Protein AF-A0A9X8YMI9-F1 (afdb_monomer_lite)

Secondary structure (DSSP, 8-state):
--TT-HHHHHHHHHHTTSTT-----STTTTTT----TT--HHHHHTTSSS--HHHHHHHHHHHHHHHHHHHHTTSEEEEESS--SSHHHHHHHHTTSSGGG--EEEEE-----

Sequence (113 aa):
LNAKFHAMEADIVAQAGQSGAVTIATNMAGRGTDIVLGGSWQAEVALLEEPTEEQIEAIKAAWKERHDAVLAAGGLHIIGTERHESRRIDNQLRGRSGRQGDAGSSRFYLSME

InterPro domains:
  IPR000185 Protein translocase subunit SecA [PTHR30612] (1-113)
  IPR014018 SecA motor DEAD [PS51196] (1-113)
  IPR020937 SecA conserved site [PS01312] (22-37)
  IPR027417 P-loop containing nucleoside triphosphate hydrolase [G3DSA:3.40.50.300] (1-113)
  IPR027417 P-loop containing nucleoside triphosphate hydrolase [SSF52540] (1-113)
  IPR044722 SecA, C-terminal helicase domain [PF21090] (1-113)

Radius of gyration: 15.75 Å; chains: 1; bounding box: 39×32×48 Å

Foldseek 3Di:
DDQPDQVVQLVLQQACQFPPHDDDDDQCGSPPHARQHLGDLVVVVVVDDPDDPVRSVVSVVNSVVRRVVCQVVQTEEQEAADDDPDVVSVVSSQVNACPPNGGYYYDYDDDPD

Organism: Serratia marcescens (NCBI:txid615)

Structure (mmCIF, N/CA/C/O backbone):
data_AF-A0A9X8YMI9-F1
#
_entry.id   AF-A0A9X8YMI9-F1
#
loop_
_atom_site.group_PDB
_atom_site.id
_atom_site.type_symbol
_atom_site.label_atom_id
_atom_site.label_alt_id
_atom_site.label_comp_id
_atom_site.label_asym_id
_atom_site.label_entity_id
_atom_site.label_seq_id
_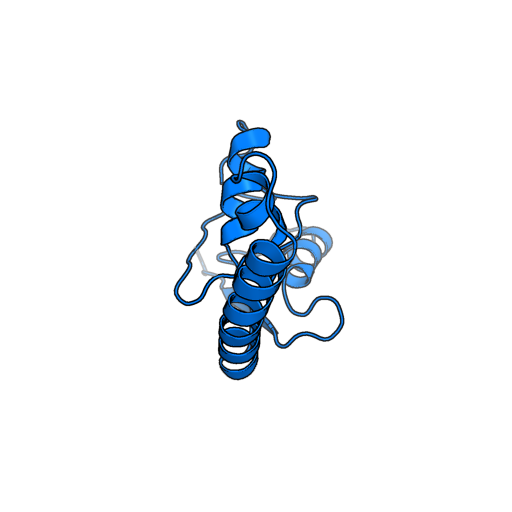atom_site.pdbx_PDB_ins_code
_atom_site.Cartn_x
_atom_site.Cartn_y
_atom_site.Cartn_z
_atom_site.occupancy
_atom_site.B_iso_or_equiv
_atom_site.auth_seq_id
_atom_site.auth_comp_id
_atom_site.auth_asym_id
_atom_site.auth_atom_id
_atom_site.pdbx_PDB_model_num
ATOM 1 N N . LEU A 1 1 ? -1.038 9.984 -8.240 1.00 74.31 1 LEU A N 1
ATOM 2 C CA . LEU A 1 1 ? -0.377 10.971 -7.358 1.00 74.31 1 LEU A CA 1
ATOM 3 C C . LEU A 1 1 ? 0.544 11.840 -8.198 1.00 74.31 1 LEU A C 1
ATOM 5 O O . LEU A 1 1 ? 1.327 11.287 -8.964 1.00 74.31 1 LEU A O 1
ATOM 9 N N . ASN A 1 2 ? 0.395 13.160 -8.096 1.00 70.62 2 ASN A N 1
ATOM 10 C CA . ASN A 1 2 ? 1.173 14.163 -8.818 1.00 70.62 2 ASN A CA 1
ATOM 11 C C . ASN A 1 2 ? 1.704 15.164 -7.788 1.00 70.62 2 ASN A C 1
ATOM 13 O O . ASN A 1 2 ? 0.902 15.838 -7.137 1.00 70.62 2 ASN A O 1
ATOM 17 N N . ALA A 1 3 ? 3.034 15.283 -7.699 1.00 65.38 3 ALA A N 1
ATOM 18 C CA . ALA A 1 3 ? 3.777 15.941 -6.618 1.00 65.38 3 ALA A CA 1
ATOM 19 C C . ALA A 1 3 ? 3.471 17.440 -6.396 1.00 65.38 3 ALA A C 1
ATOM 21 O O . ALA A 1 3 ? 4.125 18.085 -5.584 1.00 65.38 3 ALA A O 1
ATOM 22 N N . LYS A 1 4 ? 2.504 18.013 -7.118 1.00 73.00 4 LYS A N 1
ATOM 23 C CA . LYS A 1 4 ? 2.014 19.385 -6.956 1.00 73.00 4 LYS A CA 1
ATOM 24 C C . LYS A 1 4 ? 0.974 19.547 -5.838 1.00 73.00 4 LYS A C 1
ATOM 26 O O . LYS A 1 4 ? 0.755 20.672 -5.406 1.00 73.00 4 LYS A O 1
ATOM 31 N N . PHE A 1 5 ? 0.331 18.470 -5.373 1.00 77.25 5 PHE A N 1
ATOM 32 C CA . PHE A 1 5 ? -0.828 18.555 -4.469 1.00 77.25 5 PHE A CA 1
ATOM 33 C C . PHE A 1 5 ? -0.675 17.730 -3.183 1.00 77.25 5 PHE A C 1
ATOM 35 O O . PHE A 1 5 ? -1.398 16.763 -2.965 1.00 77.25 5 PHE A O 1
ATOM 42 N N . HIS A 1 6 ? 0.239 18.128 -2.299 1.00 71.81 6 HIS A N 1
ATOM 43 C CA . HIS A 1 6 ? 0.623 17.330 -1.126 1.00 71.81 6 HIS A CA 1
ATOM 44 C C . HIS A 1 6 ? -0.523 16.924 -0.182 1.00 71.81 6 HIS A C 1
ATOM 46 O O . HIS A 1 6 ? -0.518 15.795 0.300 1.00 71.81 6 HIS A O 1
ATOM 52 N N . ALA A 1 7 ? -1.508 17.796 0.066 1.00 74.00 7 ALA A N 1
ATOM 53 C CA . ALA A 1 7 ? -2.637 17.468 0.944 1.00 74.00 7 ALA A CA 1
ATOM 54 C C . ALA A 1 7 ? -3.529 16.366 0.341 1.00 74.00 7 ALA A C 1
ATOM 56 O O . ALA A 1 7 ? -3.730 15.330 0.961 1.00 74.00 7 ALA A O 1
ATOM 57 N N . MET A 1 8 ? -3.953 16.535 -0.917 1.00 78.75 8 MET A N 1
ATOM 58 C CA . MET A 1 8 ? -4.766 15.534 -1.622 1.00 78.75 8 MET A CA 1
ATOM 59 C C . MET A 1 8 ? -4.007 14.219 -1.848 1.00 78.75 8 MET A C 1
ATOM 61 O O . MET A 1 8 ? -4.609 13.151 -1.922 1.00 78.75 8 MET A O 1
ATOM 65 N N . GLU A 1 9 ? -2.677 14.267 -1.967 1.00 81.94 9 GLU A N 1
ATOM 66 C CA . GLU A 1 9 ? -1.866 13.054 -2.065 1.00 81.94 9 GLU A CA 1
ATOM 67 C C . GLU A 1 9 ? -1.906 12.215 -0.790 1.00 81.94 9 GLU A C 1
ATOM 69 O O . GLU A 1 9 ? -1.926 10.989 -0.889 1.00 81.94 9 GLU A O 1
ATOM 74 N N . ALA A 1 10 ? -1.916 12.848 0.385 1.00 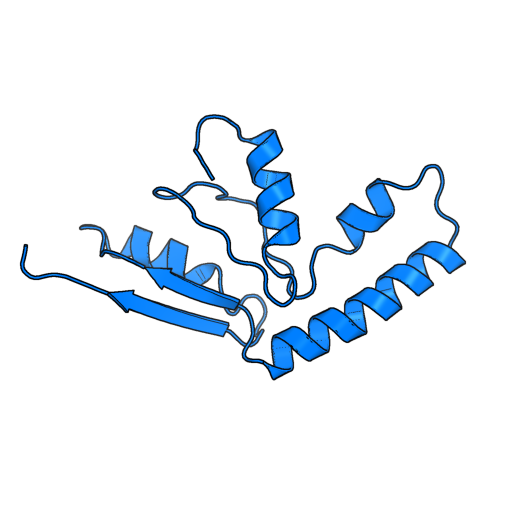80.94 10 ALA A N 1
ATOM 75 C CA . ALA A 1 10 ? -1.968 12.130 1.651 1.00 80.94 10 ALA A CA 1
ATOM 76 C C . ALA A 1 10 ? -3.267 11.323 1.777 1.00 80.94 10 ALA A C 1
ATOM 78 O O . ALA A 1 10 ? -3.203 10.143 2.121 1.00 80.94 10 ALA A O 1
ATOM 79 N N . ASP A 1 11 ? -4.401 11.914 1.397 1.00 83.50 11 ASP A N 1
ATOM 80 C CA . ASP A 1 11 ? -5.711 11.257 1.441 1.00 83.50 11 ASP A CA 1
ATOM 81 C C . ASP A 1 11 ? -5.774 10.045 0.504 1.00 83.50 11 ASP A C 1
ATOM 83 O O . ASP A 1 11 ? -6.219 8.964 0.892 1.00 83.50 11 ASP A O 1
ATOM 87 N N . ILE A 1 12 ? -5.249 10.185 -0.718 1.00 88.12 12 ILE A N 1
ATOM 88 C CA . ILE A 1 12 ? -5.187 9.074 -1.679 1.00 88.12 12 ILE A CA 1
ATOM 89 C C . ILE A 1 12 ? -4.283 7.951 -1.147 1.00 88.12 12 ILE A C 1
ATOM 91 O O . ILE A 1 12 ? -4.626 6.775 -1.262 1.00 88.12 12 ILE A O 1
ATOM 95 N N . VAL A 1 13 ? -3.129 8.284 -0.557 1.00 88.25 13 VAL A N 1
ATOM 96 C CA . VAL A 1 13 ? -2.205 7.280 -0.001 1.00 88.25 13 VAL A CA 1
ATOM 97 C C . VAL A 1 13 ? -2.811 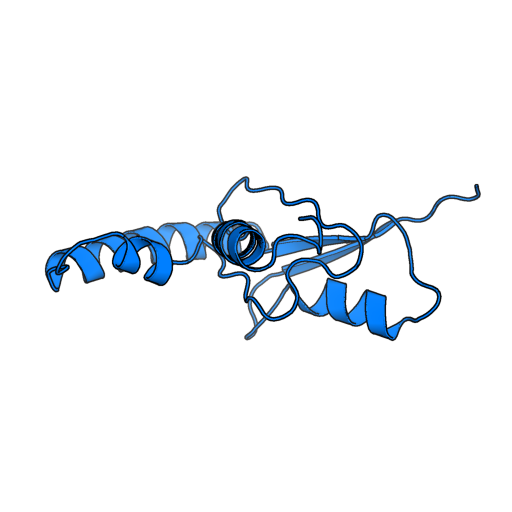6.572 1.214 1.00 88.25 13 VAL A C 1
ATOM 99 O O . VAL A 1 13 ? -2.635 5.362 1.347 1.00 88.25 13 VAL A O 1
ATOM 102 N N . ALA A 1 14 ? -3.570 7.276 2.056 1.00 85.62 14 ALA A N 1
ATOM 103 C CA . ALA A 1 14 ? -4.236 6.692 3.222 1.00 85.62 14 ALA A CA 1
ATOM 104 C C . ALA A 1 14 ? -5.248 5.591 2.849 1.00 85.62 14 ALA A C 1
ATOM 106 O O . ALA A 1 14 ? -5.478 4.662 3.627 1.00 85.62 14 ALA A O 1
ATOM 107 N N . GLN A 1 15 ? -5.824 5.667 1.646 1.00 87.56 15 GLN A N 1
ATOM 108 C CA . GLN A 1 15 ? -6.767 4.679 1.114 1.00 87.56 15 GLN A CA 1
ATOM 109 C C . GLN A 1 15 ? -6.096 3.605 0.240 1.00 87.56 15 GLN A C 1
ATOM 111 O O . GLN A 1 15 ? -6.716 2.592 -0.079 1.00 87.56 15 GLN A O 1
ATOM 116 N N . ALA A 1 16 ? -4.817 3.767 -0.113 1.00 92.81 16 ALA A N 1
ATOM 117 C CA . ALA A 1 16 ? -4.118 2.893 -1.059 1.00 92.81 16 ALA A CA 1
ATOM 118 C C . ALA A 1 16 ? -3.942 1.440 -0.578 1.00 92.81 16 ALA A C 1
ATOM 120 O O . ALA A 1 16 ? -3.654 0.561 -1.386 1.00 92.81 16 ALA A O 1
ATOM 121 N N . GLY A 1 17 ? -4.091 1.178 0.724 1.00 93.44 17 GLY A N 1
ATOM 122 C CA . GLY A 1 17 ? -3.984 -0.165 1.300 1.00 93.44 17 GLY A CA 1
ATOM 123 C C . GLY A 1 17 ? -5.296 -0.953 1.333 1.00 93.44 17 GLY A C 1
ATOM 124 O O . GLY A 1 17 ? -5.308 -2.067 1.856 1.00 93.44 17 GLY A O 1
ATOM 125 N N . GLN A 1 18 ? -6.404 -0.398 0.834 1.00 93.94 18 GLN A N 1
ATOM 126 C CA . GLN A 1 18 ? -7.688 -1.099 0.782 1.00 93.94 18 GLN A CA 1
ATOM 127 C C . GLN A 1 18 ? -7.681 -2.245 -0.242 1.00 93.94 18 GLN A C 1
ATOM 129 O O . GLN A 1 18 ? -6.944 -2.232 -1.229 1.00 93.94 18 GLN A O 1
ATOM 134 N N . SER A 1 19 ? -8.538 -3.243 -0.020 1.00 93.38 19 SER A N 1
ATOM 135 C CA . SER A 1 19 ? -8.696 -4.358 -0.958 1.00 93.38 19 SER A CA 1
ATOM 136 C C . SER A 1 19 ? -9.161 -3.859 -2.331 1.00 93.38 19 SER A C 1
ATOM 138 O O . SER A 1 19 ? -10.088 -3.056 -2.426 1.00 93.38 19 SER A O 1
ATOM 140 N N . GLY A 1 20 ? -8.501 -4.322 -3.395 1.00 92.75 20 GLY A N 1
ATOM 141 C CA . GLY A 1 20 ? -8.790 -3.920 -4.776 1.00 92.75 20 GLY A CA 1
ATOM 142 C C . GLY A 1 20 ? -8.313 -2.514 -5.161 1.00 92.75 20 GLY A C 1
ATOM 143 O O . GLY A 1 20 ? -8.489 -2.119 -6.314 1.00 92.75 20 GLY A O 1
ATOM 144 N N . ALA A 1 21 ? -7.694 -1.762 -4.246 1.00 94.94 21 ALA A N 1
ATOM 145 C CA . ALA A 1 21 ? -7.176 -0.435 -4.548 1.00 94.94 21 ALA A CA 1
ATOM 146 C C . ALA A 1 21 ? -5.954 -0.506 -5.478 1.00 94.94 21 ALA A C 1
ATOM 148 O O . ALA A 1 21 ? -5.046 -1.318 -5.296 1.00 94.94 21 ALA A O 1
ATOM 149 N N . VAL A 1 22 ? -5.911 0.393 -6.465 1.00 95.38 22 VAL A N 1
ATOM 150 C CA . VAL A 1 22 ? -4.758 0.580 -7.354 1.00 95.38 22 VAL A CA 1
ATOM 151 C C . VAL A 1 22 ? -4.399 2.058 -7.381 1.00 95.38 22 VAL A C 1
ATOM 153 O O . VAL A 1 22 ? -5.197 2.902 -7.786 1.00 95.38 22 VAL A O 1
ATOM 156 N N . THR A 1 23 ? -3.177 2.385 -6.963 1.00 93.44 23 THR A N 1
ATOM 157 C CA . THR A 1 23 ? -2.680 3.764 -6.934 1.00 93.44 23 THR A CA 1
ATOM 158 C C . THR A 1 23 ? -1.472 3.916 -7.847 1.00 93.44 23 THR A C 1
ATOM 160 O O . THR A 1 23 ? -0.451 3.260 -7.661 1.00 93.44 23 THR A O 1
ATOM 163 N N . ILE A 1 24 ? -1.566 4.834 -8.811 1.00 92.19 24 ILE A N 1
ATOM 164 C CA . ILE A 1 24 ? -0.454 5.189 -9.700 1.00 92.19 24 ILE A CA 1
ATOM 165 C C . ILE A 1 24 ? 0.250 6.425 -9.140 1.00 92.19 24 ILE A C 1
ATOM 167 O O . ILE A 1 24 ? -0.379 7.466 -8.916 1.00 92.19 24 ILE A O 1
ATOM 171 N N . ALA A 1 25 ? 1.559 6.332 -8.927 1.00 90.06 25 ALA A N 1
ATOM 172 C CA . ALA A 1 25 ? 2.392 7.428 -8.445 1.00 90.06 25 ALA A CA 1
ATOM 173 C C . ALA A 1 25 ? 3.456 7.786 -9.485 1.00 90.06 25 ALA A C 1
ATOM 175 O O . ALA A 1 25 ? 4.144 6.907 -9.994 1.00 90.06 25 ALA A O 1
ATOM 176 N N . THR A 1 26 ? 3.616 9.076 -9.784 1.00 87.56 26 THR A N 1
ATOM 177 C CA . THR A 1 26 ? 4.744 9.553 -10.594 1.00 87.56 26 THR A CA 1
ATOM 178 C C . THR A 1 26 ? 5.948 9.822 -9.691 1.00 87.56 26 THR A C 1
ATOM 180 O O . THR A 1 26 ? 5.819 10.554 -8.703 1.00 87.56 26 THR A O 1
ATOM 183 N N . ASN A 1 27 ? 7.121 9.288 -10.039 1.00 78.38 27 ASN A N 1
ATOM 184 C CA . ASN A 1 27 ? 8.363 9.430 -9.270 1.00 78.38 27 ASN A CA 1
ATOM 185 C C . ASN A 1 27 ? 8.194 9.028 -7.788 1.00 78.38 27 ASN A C 1
ATOM 187 O O . ASN A 1 27 ? 7.898 7.879 -7.480 1.00 78.38 27 ASN A O 1
ATOM 191 N N . MET A 1 28 ? 8.387 9.968 -6.856 1.00 64.75 28 MET A N 1
ATOM 192 C CA . MET A 1 28 ? 8.243 9.750 -5.409 1.00 64.75 28 MET A CA 1
ATOM 193 C C . MET A 1 28 ? 7.079 10.542 -4.801 1.00 64.75 28 MET A C 1
ATOM 195 O O . MET A 1 28 ? 7.167 11.011 -3.665 1.00 64.75 28 MET A O 1
ATOM 199 N N . ALA A 1 29 ? 5.990 10.708 -5.547 1.00 69.88 29 ALA A N 1
ATOM 200 C CA . ALA A 1 29 ? 4.749 11.257 -5.012 1.00 69.88 29 ALA A CA 1
ATOM 201 C C . ALA A 1 29 ? 4.219 10.411 -3.829 1.00 69.88 29 ALA A C 1
ATOM 203 O O . ALA A 1 29 ? 4.401 9.190 -3.794 1.00 69.88 29 ALA A O 1
ATOM 204 N N . GLY A 1 30 ? 3.620 11.058 -2.822 1.00 68.62 30 GLY A N 1
ATOM 205 C CA . GLY A 1 30 ? 3.137 10.381 -1.608 1.00 68.62 30 GLY A CA 1
ATOM 206 C C . GLY A 1 30 ? 4.232 9.917 -0.634 1.00 68.62 30 GLY A C 1
ATOM 207 O O . GLY A 1 30 ? 4.049 8.958 0.117 1.00 68.62 30 GLY A O 1
ATOM 208 N N . ARG A 1 31 ? 5.448 10.482 -0.680 1.00 75.38 31 ARG A N 1
ATOM 209 C CA . ARG A 1 31 ? 6.528 10.190 0.291 1.00 75.38 31 ARG A CA 1
ATOM 210 C C . ARG A 1 31 ? 6.200 10.784 1.661 1.00 75.38 31 ARG A C 1
ATOM 212 O O . ARG A 1 31 ? 5.826 11.941 1.746 1.00 75.38 31 ARG A O 1
ATOM 219 N N . GLY A 1 32 ? 6.407 9.998 2.718 1.00 76.25 32 GLY A N 1
ATOM 220 C CA . GLY A 1 32 ? 6.167 10.422 4.103 1.00 76.25 32 GLY A CA 1
ATOM 221 C C . GLY A 1 32 ? 4.831 9.953 4.682 1.00 76.25 32 GLY A C 1
ATOM 222 O O . GLY A 1 32 ? 4.731 9.844 5.896 1.00 76.25 32 GLY A O 1
ATOM 223 N N . THR A 1 33 ? 3.865 9.581 3.840 1.00 83.31 33 THR A N 1
ATOM 224 C CA . THR A 1 33 ? 2.597 8.979 4.279 1.00 83.31 33 THR A CA 1
ATOM 225 C C . THR A 1 33 ? 2.708 7.456 4.281 1.00 83.31 33 THR A C 1
ATOM 227 O O . THR A 1 33 ? 3.263 6.868 3.344 1.00 83.31 33 THR A O 1
ATOM 230 N N . ASP A 1 34 ? 2.232 6.826 5.354 1.00 86.88 34 ASP A N 1
ATOM 231 C CA . ASP A 1 34 ? 2.202 5.370 5.477 1.00 86.88 34 ASP A CA 1
ATOM 232 C C . ASP A 1 34 ? 0.997 4.772 4.744 1.00 86.88 34 ASP A C 1
ATOM 234 O O . ASP A 1 34 ? -0.050 5.410 4.640 1.00 86.88 34 ASP A O 1
ATOM 238 N N . ILE A 1 35 ? 1.153 3.551 4.232 1.00 92.25 35 ILE A N 1
ATOM 239 C CA . ILE A 1 35 ? 0.067 2.808 3.586 1.00 92.25 35 ILE A CA 1
ATOM 240 C C . ILE A 1 35 ? -0.389 1.742 4.572 1.00 92.25 35 ILE A C 1
ATOM 242 O O . ILE A 1 35 ? 0.268 0.716 4.731 1.00 92.25 35 ILE A O 1
ATOM 246 N N . VAL A 1 36 ? -1.514 1.994 5.234 1.00 93.31 36 VAL A N 1
ATOM 247 C CA . VAL A 1 36 ? -2.108 1.042 6.176 1.00 93.31 36 VAL A CA 1
ATOM 248 C C . VAL A 1 36 ? -2.912 0.008 5.391 1.00 93.31 36 VAL A C 1
ATOM 250 O O . VAL A 1 36 ? -3.864 0.359 4.689 1.00 93.31 36 VAL A O 1
ATOM 253 N N . LEU A 1 37 ? -2.539 -1.269 5.500 1.00 94.88 37 LEU A N 1
ATOM 254 C CA . LEU A 1 37 ? -3.287 -2.364 4.875 1.00 94.88 37 LEU A CA 1
ATOM 255 C C . LEU A 1 37 ? -4.710 -2.423 5.450 1.00 94.88 37 LEU A C 1
ATOM 257 O O . LEU A 1 37 ? -4.899 -2.293 6.658 1.00 94.88 37 LEU A O 1
ATOM 261 N N . GLY A 1 38 ? -5.709 -2.586 4.585 1.00 92.88 38 GLY A N 1
ATOM 262 C CA . GLY A 1 38 ? -7.127 -2.466 4.937 1.00 92.88 38 GLY A CA 1
ATOM 263 C C . GLY A 1 38 ? -7.673 -1.029 4.908 1.00 92.88 38 GLY A C 1
ATOM 264 O O . GLY A 1 38 ? -8.885 -0.850 5.042 1.00 92.88 38 GLY A O 1
ATOM 265 N N . GLY A 1 39 ? -6.823 -0.021 4.670 1.00 91.69 39 GLY A N 1
ATOM 266 C CA . GLY A 1 39 ? -7.151 1.408 4.761 1.00 91.69 39 GLY A CA 1
ATOM 267 C C . GLY A 1 39 ? -6.881 1.987 6.154 1.00 91.69 39 GLY A C 1
ATOM 268 O O . GLY A 1 39 ? -6.691 1.244 7.114 1.00 91.69 39 GLY A O 1
ATOM 269 N N . SER A 1 40 ? -6.835 3.316 6.287 1.00 90.56 40 SER A N 1
ATOM 270 C CA . SER A 1 40 ? -6.659 3.963 7.596 1.00 90.56 40 SER A CA 1
ATOM 271 C C . SER A 1 40 ? -7.988 4.104 8.338 1.00 90.56 40 SER A C 1
ATOM 273 O O . SER A 1 40 ? -8.797 4.976 8.027 1.00 90.56 40 SER A O 1
ATOM 275 N N . TRP A 1 41 ? -8.177 3.299 9.384 1.00 91.50 41 TRP A N 1
ATOM 276 C CA . TRP A 1 41 ? -9.317 3.446 10.292 1.00 91.50 41 TRP A CA 1
ATOM 277 C C . TRP A 1 41 ? -9.289 4.783 11.046 1.00 91.50 41 TRP A C 1
ATOM 279 O O . TRP A 1 41 ? -10.339 5.337 11.349 1.00 91.50 41 TRP A O 1
ATOM 289 N N . GLN A 1 42 ? -8.102 5.343 11.308 1.00 90.19 42 GLN A N 1
ATOM 290 C CA . GLN A 1 42 ? -7.974 6.666 11.923 1.00 90.19 42 GLN A CA 1
ATOM 291 C C . GLN A 1 42 ? -8.531 7.763 11.013 1.00 90.19 42 GLN A C 1
ATOM 293 O O . GLN A 1 42 ? -9.180 8.681 11.504 1.00 90.19 42 GLN A O 1
ATOM 298 N N . ALA A 1 43 ? -8.305 7.659 9.698 1.00 88.06 43 ALA A N 1
ATOM 299 C CA . ALA A 1 43 ? -8.888 8.583 8.732 1.00 88.06 43 ALA A CA 1
ATOM 300 C C . ALA A 1 43 ? -10.420 8.457 8.683 1.00 88.06 43 ALA A C 1
ATOM 302 O O . ALA A 1 43 ? -11.101 9.469 8.579 1.00 88.06 43 ALA A O 1
ATOM 303 N N . GLU A 1 44 ? -10.966 7.243 8.820 1.00 88.56 44 GLU A N 1
ATOM 304 C CA . GLU A 1 44 ? -12.418 7.021 8.903 1.00 88.56 44 GLU A CA 1
ATOM 305 C C . GLU A 1 44 ? -13.020 7.649 10.173 1.00 88.56 44 GLU A C 1
ATOM 307 O O . GLU A 1 44 ? -14.038 8.331 10.099 1.00 88.56 44 GLU A O 1
ATOM 312 N N . VAL A 1 45 ? -12.363 7.488 11.327 1.00 90.56 45 VAL A N 1
ATOM 313 C CA . VAL A 1 45 ? -12.792 8.103 12.596 1.00 90.56 45 VAL A CA 1
ATOM 314 C C . VAL A 1 45 ? -12.698 9.630 12.546 1.00 90.56 45 VAL A C 1
ATOM 316 O O . VAL A 1 45 ? -13.578 10.308 13.067 1.00 90.56 45 VAL A O 1
ATOM 319 N N . ALA A 1 46 ? -11.675 10.187 11.892 1.00 89.06 46 ALA A N 1
ATOM 320 C CA . ALA A 1 46 ? -11.480 11.634 11.774 1.00 89.06 46 ALA A CA 1
ATOM 321 C C . ALA A 1 46 ? -12.570 12.351 10.952 1.00 89.06 46 ALA A C 1
ATOM 323 O O . ALA A 1 46 ? -12.657 13.576 11.009 1.00 89.06 46 ALA A O 1
ATOM 324 N N . LEU A 1 47 ? -13.389 11.612 10.194 1.00 87.62 47 LEU A N 1
ATOM 325 C CA . LEU A 1 47 ? -14.538 12.153 9.460 1.00 87.62 47 LEU A CA 1
ATOM 326 C C . LEU A 1 47 ? -15.800 12.289 10.328 1.00 87.62 47 LEU A C 1
ATOM 328 O O . LEU A 1 47 ? -16.757 12.928 9.896 1.00 87.62 47 LEU A O 1
ATOM 332 N N . LEU A 1 48 ? -15.828 11.677 11.516 1.00 89.69 48 LEU A N 1
ATOM 333 C CA . LEU A 1 48 ? -16.957 11.756 12.440 1.00 89.69 48 LEU A CA 1
ATOM 334 C C . LEU A 1 48 ? -16.808 12.967 13.368 1.00 89.69 48 LEU A C 1
ATOM 336 O O . LEU A 1 48 ? -15.746 13.197 13.946 1.00 89.69 48 LEU A O 1
ATOM 340 N N . GLU A 1 49 ? -17.894 13.715 13.555 1.00 87.50 49 GLU A N 1
ATOM 341 C CA . GLU A 1 49 ? -17.982 14.746 14.591 1.00 87.50 49 GLU A CA 1
ATOM 342 C C . GLU A 1 49 ? -18.281 14.065 15.937 1.00 87.50 49 GLU A C 1
ATOM 344 O O . GLU A 1 49 ? -19.305 13.401 16.073 1.00 87.50 49 GLU A O 1
ATOM 349 N N . GLU A 1 50 ? -17.362 14.187 16.904 1.00 89.75 50 GLU A N 1
ATOM 350 C CA . GLU A 1 50 ? -17.456 13.597 18.257 1.00 89.75 50 GLU A CA 1
ATOM 351 C C . GLU A 1 50 ? -17.798 12.087 18.277 1.00 89.75 50 GLU A C 1
ATOM 353 O O . GLU A 1 50 ? -18.852 11.681 18.771 1.00 89.75 50 GLU A O 1
ATOM 358 N N . PRO A 1 51 ? -16.909 11.219 17.753 1.00 89.69 51 PRO A N 1
ATOM 359 C CA . PRO A 1 51 ? -17.162 9.784 17.704 1.00 89.69 51 PRO A CA 1
ATOM 360 C C . PRO A 1 51 ? -17.270 9.178 19.110 1.00 89.69 51 PRO A C 1
ATOM 362 O O . PRO A 1 51 ? -16.400 9.372 19.961 1.00 89.69 51 PRO A O 1
ATOM 365 N N . THR A 1 52 ? -18.325 8.394 19.327 1.00 94.38 52 THR A N 1
ATOM 366 C CA . THR A 1 52 ? -18.495 7.582 20.542 1.00 94.38 52 THR A CA 1
ATOM 367 C C . THR A 1 52 ? -17.502 6.419 20.572 1.00 94.38 52 THR A C 1
ATOM 369 O O . THR A 1 52 ? -17.015 5.966 19.531 1.00 94.38 52 THR A O 1
ATOM 372 N N . GLU A 1 53 ? -17.205 5.905 21.766 1.00 92.88 53 GLU A N 1
ATOM 373 C CA . GLU A 1 53 ? -16.269 4.789 21.940 1.00 92.88 53 GLU A CA 1
ATOM 374 C C . GLU A 1 53 ? -16.770 3.526 21.215 1.00 92.88 53 GLU A C 1
ATOM 376 O O . GLU A 1 53 ? -15.995 2.828 20.558 1.00 92.88 53 GLU A O 1
ATOM 381 N N . GLU A 1 54 ? -18.088 3.302 21.206 1.00 93.50 54 GLU A N 1
ATOM 382 C CA . GLU A 1 54 ? -18.726 2.208 20.476 1.00 93.50 54 GLU A CA 1
ATOM 383 C C . GLU A 1 54 ? -18.541 2.325 18.955 1.00 93.50 54 GLU A C 1
ATOM 385 O O . GLU A 1 54 ? -18.310 1.320 18.279 1.00 93.50 54 GLU A O 1
ATOM 390 N N . GLN A 1 55 ? -18.612 3.539 18.396 1.00 92.06 55 GLN A N 1
ATOM 391 C CA . GLN A 1 55 ? -18.388 3.763 16.963 1.00 92.06 55 GLN A CA 1
ATOM 392 C C . GLN A 1 55 ? -16.929 3.523 16.570 1.00 92.06 55 GLN A C 1
ATOM 394 O O . GLN A 1 55 ? -16.669 2.916 15.529 1.00 92.06 55 GLN A O 1
ATOM 399 N N . ILE A 1 56 ? -15.979 3.967 17.397 1.00 93.62 56 ILE A N 1
ATOM 400 C CA . ILE A 1 56 ? -14.546 3.760 17.147 1.00 93.62 56 ILE A CA 1
ATOM 401 C C . ILE A 1 56 ? -14.225 2.265 17.146 1.00 93.62 56 ILE A C 1
ATOM 403 O O . ILE A 1 56 ? -13.563 1.780 16.225 1.00 93.62 56 ILE A O 1
ATOM 407 N N . GLU A 1 57 ? -14.723 1.520 18.132 1.00 94.38 57 GLU A N 1
ATOM 408 C CA . GLU A 1 57 ? -14.494 0.077 18.212 1.00 94.38 57 GLU A CA 1
ATOM 409 C C . GLU A 1 57 ? -15.167 -0.677 17.056 1.00 94.38 57 GLU A C 1
ATOM 411 O O . GLU A 1 57 ? -14.554 -1.580 16.483 1.00 94.38 57 GLU A O 1
ATOM 416 N N . ALA A 1 58 ? -16.362 -0.261 16.620 1.00 94.50 58 ALA A N 1
ATOM 417 C CA . ALA A 1 58 ? -17.005 -0.827 15.434 1.00 94.50 58 ALA A CA 1
ATOM 418 C C . ALA A 1 58 ? -16.175 -0.608 14.153 1.00 94.50 58 ALA A C 1
ATOM 420 O O . ALA A 1 58 ? -15.956 -1.551 13.387 1.00 94.50 58 ALA A O 1
ATOM 421 N N . ILE A 1 59 ? -15.661 0.609 13.931 1.00 94.81 59 ILE A N 1
ATOM 422 C CA . ILE A 1 59 ? -14.801 0.929 12.777 1.00 94.81 59 ILE A CA 1
ATOM 423 C C . ILE A 1 59 ? -13.512 0.110 12.826 1.00 94.81 59 ILE A C 1
ATOM 425 O O . ILE A 1 59 ? -13.087 -0.459 11.820 1.00 94.81 59 ILE A O 1
ATOM 429 N N . LYS A 1 60 ? -12.893 0.014 14.002 1.00 94.81 60 LYS A N 1
ATOM 430 C CA . LYS A 1 60 ? -11.649 -0.726 14.203 1.00 94.81 60 LYS A CA 1
ATOM 431 C C . LYS A 1 60 ? -11.833 -2.231 14.001 1.00 94.81 60 LYS A C 1
ATOM 433 O O . LYS A 1 60 ? -10.961 -2.866 13.408 1.00 94.81 60 LYS A O 1
ATOM 438 N N . ALA A 1 61 ? -12.961 -2.796 14.428 1.00 95.38 61 ALA A N 1
ATOM 439 C CA . ALA A 1 61 ? -13.314 -4.188 14.164 1.00 95.38 61 ALA A CA 1
ATOM 440 C C . ALA A 1 61 ? -13.491 -4.443 12.657 1.00 95.38 61 ALA A C 1
ATOM 442 O O . ALA A 1 61 ? -12.856 -5.343 12.108 1.00 95.38 61 ALA A O 1
ATOM 443 N N . ALA A 1 62 ? -14.253 -3.591 11.964 1.00 94.81 62 ALA A N 1
ATOM 444 C CA . ALA A 1 62 ? -14.429 -3.681 10.513 1.00 94.81 62 ALA A CA 1
ATOM 445 C C . ALA A 1 62 ? -13.112 -3.473 9.741 1.00 94.81 62 ALA A C 1
ATOM 447 O O . ALA A 1 62 ? -12.880 -4.075 8.691 1.00 94.81 62 ALA A O 1
ATOM 448 N N . TRP A 1 63 ? -12.225 -2.610 10.242 1.00 95.50 63 TRP A N 1
ATOM 449 C CA . TRP A 1 63 ? -10.880 -2.443 9.701 1.00 95.50 63 TRP A CA 1
ATOM 450 C C . TRP A 1 63 ? -10.038 -3.702 9.879 1.00 95.50 63 TRP A C 1
ATOM 452 O O . TRP A 1 63 ? -9.366 -4.102 8.934 1.00 95.50 63 TRP A O 1
ATOM 462 N N . LYS A 1 64 ? -10.093 -4.347 11.049 1.00 95.75 64 LYS A N 1
ATOM 463 C CA . LYS A 1 64 ? -9.333 -5.569 11.329 1.00 95.75 64 LYS A CA 1
ATOM 464 C C . LYS A 1 64 ? -9.660 -6.670 10.320 1.00 95.75 64 LYS A C 1
ATOM 466 O O . LYS A 1 64 ? -8.746 -7.263 9.762 1.00 95.75 64 LYS A O 1
ATOM 471 N N . GLU A 1 65 ? -10.940 -6.880 10.020 1.00 95.81 65 GLU A N 1
ATOM 472 C CA . GLU A 1 65 ? -11.363 -7.856 9.006 1.00 95.81 65 GLU A CA 1
ATOM 473 C C . GLU A 1 65 ? -10.791 -7.534 7.617 1.00 95.81 65 GLU A C 1
ATOM 475 O O . GLU A 1 65 ? -10.251 -8.410 6.938 1.00 95.81 65 GLU A O 1
ATOM 480 N N . ARG A 1 66 ? -10.848 -6.260 7.202 1.00 95.25 66 ARG A N 1
ATOM 481 C CA . ARG A 1 66 ? -10.253 -5.804 5.935 1.00 95.25 66 ARG A CA 1
ATOM 482 C C . ARG A 1 66 ? -8.736 -5.978 5.920 1.00 95.25 66 ARG A C 1
ATOM 484 O O . ARG A 1 66 ? -8.184 -6.409 4.911 1.00 95.25 66 ARG A O 1
ATOM 491 N N . HIS A 1 67 ? -8.069 -5.628 7.013 1.00 95.62 67 HIS A N 1
ATOM 492 C CA . HIS A 1 67 ? -6.624 -5.726 7.172 1.00 95.62 67 HIS A CA 1
ATOM 493 C C . HIS A 1 67 ? -6.153 -7.180 7.068 1.00 95.62 67 HIS A C 1
ATOM 495 O O . HIS A 1 67 ? -5.279 -7.482 6.255 1.00 95.62 67 HIS A O 1
ATOM 501 N N . ASP A 1 68 ? -6.794 -8.084 7.811 1.00 95.62 68 ASP A N 1
ATOM 502 C CA . ASP A 1 68 ? -6.483 -9.513 7.810 1.00 95.62 68 ASP A CA 1
ATOM 503 C C . ASP A 1 68 ? -6.724 -10.127 6.419 1.00 95.62 68 ASP A C 1
ATOM 505 O O . ASP A 1 68 ? -5.908 -10.917 5.938 1.00 95.62 68 ASP A O 1
ATOM 509 N N . ALA A 1 69 ? -7.783 -9.709 5.714 1.00 95.69 69 ALA A N 1
ATOM 510 C CA . ALA A 1 69 ? -8.039 -10.134 4.337 1.00 95.69 69 ALA A CA 1
ATOM 511 C C . ALA A 1 69 ? -6.944 -9.666 3.358 1.00 95.69 69 ALA A C 1
ATOM 513 O O . ALA A 1 69 ? -6.499 -10.442 2.509 1.00 95.69 69 ALA A O 1
ATOM 514 N N . VAL A 1 70 ? -6.479 -8.417 3.478 1.00 96.31 70 VAL A N 1
ATOM 515 C CA . VAL A 1 70 ? -5.390 -7.880 2.642 1.00 96.31 70 VAL A CA 1
ATOM 516 C C . VAL A 1 70 ? -4.066 -8.586 2.945 1.00 96.31 70 VAL A C 1
ATOM 518 O O . VAL A 1 70 ? -3.344 -8.950 2.016 1.00 96.31 70 VAL A O 1
ATOM 521 N N . LEU A 1 71 ? -3.757 -8.841 4.219 1.00 95.38 71 LEU A N 1
ATOM 522 C CA . LEU A 1 71 ? -2.585 -9.623 4.618 1.00 95.38 71 LEU A CA 1
ATOM 523 C C . LEU A 1 71 ? -2.626 -11.043 4.043 1.00 95.38 71 LEU A C 1
ATOM 525 O O . LEU A 1 71 ? -1.643 -11.487 3.447 1.00 95.38 71 LEU A O 1
ATOM 529 N N . ALA A 1 72 ? -3.763 -11.734 4.163 1.00 95.25 72 ALA A N 1
ATOM 530 C CA . ALA A 1 72 ? -3.952 -13.080 3.622 1.00 95.25 72 ALA A CA 1
ATOM 531 C C . ALA A 1 72 ? -3.815 -13.128 2.090 1.00 95.25 72 ALA A C 1
ATOM 533 O O . ALA A 1 72 ? -3.342 -14.124 1.544 1.00 95.25 72 ALA A O 1
ATOM 534 N N . ALA A 1 73 ? -4.161 -12.040 1.395 1.00 96.12 73 ALA A N 1
ATOM 535 C CA . ALA A 1 73 ? -3.961 -11.892 -0.046 1.00 96.12 73 ALA A CA 1
ATOM 536 C C . ALA A 1 73 ? -2.495 -11.618 -0.455 1.00 96.12 73 ALA A C 1
ATOM 538 O O . ALA A 1 73 ? -2.198 -11.532 -1.647 1.00 96.12 73 ALA A O 1
ATOM 539 N N . GLY A 1 74 ? -1.569 -11.494 0.504 1.00 95.81 74 GLY A N 1
ATOM 540 C CA . GLY A 1 74 ? -0.148 -11.222 0.261 1.00 95.81 74 GLY A CA 1
ATOM 541 C C . GLY A 1 74 ? 0.268 -9.761 0.467 1.00 95.81 74 GLY A C 1
ATOM 542 O O . GLY A 1 74 ? 1.412 -9.411 0.166 1.00 95.81 74 GLY A O 1
ATOM 543 N N . GLY A 1 75 ? -0.632 -8.926 0.995 1.00 96.31 75 GLY A N 1
ATOM 544 C CA . GLY A 1 75 ? -0.383 -7.533 1.352 1.00 96.31 75 GLY A CA 1
ATOM 545 C C . GLY A 1 75 ? -0.161 -6.603 0.159 1.00 96.31 75 GLY A C 1
ATOM 546 O O . GLY A 1 75 ? -0.646 -6.838 -0.948 1.00 96.31 75 GLY A O 1
ATOM 547 N N . LEU A 1 76 ? 0.565 -5.503 0.384 1.00 97.00 76 LEU A N 1
ATOM 548 C CA . LEU A 1 76 ? 0.794 -4.494 -0.653 1.00 97.00 76 LEU A CA 1
ATOM 549 C C . LEU A 1 76 ? 1.776 -5.001 -1.719 1.00 97.00 76 LEU A C 1
ATOM 551 O O . LEU A 1 76 ? 2.911 -5.376 -1.404 1.00 97.00 76 LEU A O 1
ATOM 555 N N . HIS A 1 77 ? 1.366 -4.932 -2.988 1.00 97.62 77 HIS A N 1
ATOM 556 C CA . HIS A 1 77 ? 2.233 -5.193 -4.134 1.00 97.62 77 HIS A CA 1
ATOM 557 C C . HIS A 1 77 ? 2.734 -3.890 -4.766 1.00 97.62 77 HIS A C 1
ATOM 559 O O . HIS A 1 77 ? 1.949 -3.035 -5.171 1.00 97.62 77 HIS A O 1
ATOM 565 N N . ILE A 1 78 ? 4.053 -3.756 -4.888 1.00 96.50 78 ILE A N 1
ATOM 566 C CA . ILE A 1 78 ? 4.703 -2.608 -5.522 1.00 96.50 78 ILE A CA 1
ATOM 567 C C . ILE A 1 78 ? 5.157 -2.975 -6.932 1.00 96.50 78 ILE A C 1
ATOM 569 O O . ILE A 1 78 ? 5.959 -3.893 -7.111 1.00 96.50 78 ILE A O 1
ATOM 573 N N . ILE A 1 79 ? 4.708 -2.198 -7.918 1.00 96.94 79 ILE A N 1
ATOM 574 C CA . ILE A 1 79 ? 5.145 -2.310 -9.311 1.00 96.94 79 ILE A CA 1
ATOM 575 C C . ILE A 1 79 ? 6.021 -1.106 -9.650 1.00 96.94 79 ILE A C 1
ATOM 577 O O . ILE A 1 79 ? 5.551 0.030 -9.665 1.00 96.94 79 ILE A O 1
ATOM 581 N N . GLY A 1 80 ? 7.296 -1.359 -9.934 1.00 95.81 80 GLY A N 1
ATOM 582 C CA . GLY A 1 80 ? 8.168 -0.396 -10.600 1.00 95.81 80 GLY A CA 1
ATOM 583 C C . GLY A 1 80 ? 8.086 -0.609 -12.105 1.00 95.81 80 GLY A C 1
ATOM 584 O O . GLY A 1 80 ? 8.488 -1.667 -12.586 1.00 95.81 80 GLY A O 1
ATOM 585 N N . THR A 1 81 ? 7.545 0.356 -12.844 1.00 95.50 81 THR A N 1
ATOM 586 C CA . THR A 1 81 ? 7.436 0.274 -14.313 1.00 95.50 81 THR A CA 1
ATOM 587 C C . THR A 1 81 ? 8.788 0.422 -15.007 1.00 95.50 81 THR A C 1
ATOM 589 O O . THR A 1 81 ? 8.972 -0.104 -16.096 1.00 95.50 81 THR A O 1
ATOM 592 N N . GLU A 1 82 ? 9.729 1.091 -14.343 1.00 93.19 82 GLU A N 1
ATOM 593 C CA . GLU A 1 82 ? 11.105 1.321 -14.775 1.00 93.19 82 GLU A CA 1
ATOM 594 C C . GLU A 1 82 ? 12.040 1.225 -13.561 1.00 93.19 82 GLU A C 1
ATOM 596 O O . GLU A 1 82 ? 11.597 1.114 -12.409 1.00 93.19 82 GLU A O 1
ATOM 601 N N . ARG A 1 83 ? 13.350 1.296 -13.808 1.00 93.69 83 ARG A N 1
ATOM 602 C CA . ARG A 1 83 ? 14.358 1.442 -12.756 1.00 93.69 83 ARG A CA 1
ATOM 603 C C . ARG A 1 83 ? 15.025 2.797 -12.839 1.00 93.69 83 ARG A C 1
ATOM 605 O O . ARG A 1 83 ? 15.445 3.226 -13.909 1.00 93.69 83 ARG A O 1
ATOM 612 N N . HIS A 1 84 ? 15.192 3.429 -11.688 1.00 93.94 84 HIS A N 1
ATOM 613 C CA . HIS A 1 84 ? 15.965 4.654 -11.607 1.00 93.94 84 HIS A CA 1
ATOM 614 C C . HIS A 1 84 ? 17.466 4.338 -11.681 1.00 93.94 84 HIS A C 1
ATOM 616 O O . HIS A 1 84 ? 17.931 3.341 -11.126 1.00 93.94 84 HIS A O 1
ATOM 622 N N . GLU A 1 85 ? 18.262 5.254 -12.244 1.00 93.44 85 GLU A N 1
ATOM 623 C CA . GLU A 1 85 ? 19.736 5.196 -12.188 1.00 93.44 85 GLU A CA 1
ATOM 624 C C . GLU A 1 85 ? 20.275 4.995 -10.758 1.00 93.44 85 GLU A C 1
ATOM 626 O O . GLU A 1 85 ? 21.306 4.359 -10.532 1.00 93.44 85 GLU A O 1
ATOM 631 N N . SER A 1 86 ? 19.554 5.516 -9.759 1.00 94.12 86 SER A N 1
ATOM 632 C CA . SER A 1 86 ? 19.890 5.367 -8.352 1.00 94.12 86 SER A CA 1
ATOM 633 C C . SER A 1 86 ? 19.063 4.257 -7.719 1.00 94.12 86 SER A C 1
ATOM 635 O O . SER A 1 86 ? 17.885 4.438 -7.404 1.00 94.12 86 SER A O 1
ATOM 637 N N . ARG A 1 87 ? 19.726 3.151 -7.365 1.00 94.12 87 ARG A N 1
ATOM 638 C CA . ARG A 1 87 ? 19.118 2.048 -6.592 1.00 94.12 87 ARG A CA 1
ATOM 639 C C . ARG A 1 87 ? 18.472 2.503 -5.283 1.00 94.12 87 ARG A C 1
ATOM 641 O O . ARG A 1 87 ? 17.584 1.834 -4.763 1.00 94.12 87 ARG A O 1
ATOM 648 N N . ARG A 1 88 ? 18.922 3.627 -4.717 1.00 93.69 88 ARG A N 1
ATOM 649 C CA . ARG A 1 88 ? 18.352 4.186 -3.487 1.00 93.69 88 ARG A CA 1
ATOM 650 C C . ARG A 1 88 ? 16.882 4.561 -3.676 1.00 93.69 88 ARG A C 1
ATOM 652 O O . ARG A 1 88 ? 16.105 4.373 -2.747 1.00 93.69 88 ARG A O 1
ATOM 659 N N . ILE A 1 89 ? 16.516 5.087 -4.843 1.00 91.19 89 ILE A N 1
ATOM 660 C CA . ILE A 1 89 ? 15.143 5.501 -5.153 1.00 91.19 89 ILE A CA 1
ATOM 661 C C . ILE A 1 89 ? 14.263 4.263 -5.367 1.00 91.19 89 ILE A C 1
ATOM 663 O O . ILE A 1 89 ? 13.222 4.153 -4.722 1.00 91.19 89 ILE A O 1
ATOM 667 N N . ASP A 1 90 ? 14.737 3.269 -6.126 1.00 93.69 90 ASP A N 1
ATOM 668 C CA . ASP A 1 90 ? 14.058 1.968 -6.269 1.00 93.69 90 ASP A CA 1
ATOM 669 C C . ASP A 1 90 ? 13.795 1.313 -4.901 1.00 93.69 90 ASP A C 1
ATOM 671 O O . ASP A 1 90 ? 12.700 0.828 -4.613 1.00 93.69 90 ASP A O 1
ATOM 675 N N . ASN A 1 91 ? 14.794 1.329 -4.012 1.00 93.69 91 ASN A N 1
ATOM 676 C CA . ASN A 1 91 ? 14.666 0.766 -2.671 1.00 93.69 91 ASN A CA 1
ATOM 677 C C . ASN A 1 91 ? 13.656 1.522 -1.800 1.00 93.69 91 ASN A C 1
ATOM 679 O O . ASN A 1 91 ? 12.989 0.893 -0.982 1.00 93.69 91 ASN A O 1
ATOM 683 N N . GLN A 1 92 ? 13.526 2.841 -1.970 1.00 91.56 92 GLN A N 1
ATOM 684 C CA . GLN A 1 92 ? 12.498 3.626 -1.282 1.00 91.56 92 GLN A CA 1
ATOM 685 C C . GLN A 1 92 ? 11.096 3.246 -1.755 1.00 91.56 92 GLN A C 1
ATOM 687 O O . GLN A 1 92 ? 10.204 3.108 -0.922 1.00 91.56 92 GLN A O 1
ATOM 692 N N . LEU A 1 93 ? 10.912 3.036 -3.062 1.00 92.12 93 LEU A N 1
ATOM 693 C CA . LEU A 1 93 ? 9.642 2.570 -3.615 1.00 92.12 93 LEU A CA 1
ATOM 694 C C . LEU A 1 93 ? 9.296 1.169 -3.088 1.00 92.12 93 LEU A C 1
ATOM 696 O O . LEU A 1 93 ? 8.206 0.962 -2.561 1.00 92.12 93 LEU A O 1
ATOM 700 N N . ARG A 1 94 ? 10.250 0.232 -3.133 1.00 93.75 94 ARG A N 1
ATOM 701 C CA . ARG A 1 94 ? 10.086 -1.121 -2.577 1.00 93.75 94 ARG A CA 1
ATOM 702 C C . ARG A 1 94 ? 9.777 -1.116 -1.078 1.00 93.75 94 ARG A C 1
ATOM 704 O O . ARG A 1 94 ? 8.946 -1.893 -0.627 1.00 93.75 94 ARG A O 1
ATOM 711 N N . GLY A 1 95 ? 10.418 -0.237 -0.308 1.00 92.94 95 GLY A N 1
ATOM 712 C CA . GLY A 1 95 ? 10.225 -0.111 1.143 1.00 92.94 95 GLY A CA 1
ATOM 713 C C . GLY A 1 95 ? 8.853 0.428 1.570 1.00 92.94 95 GLY A C 1
ATOM 714 O O . GLY A 1 95 ? 8.633 0.688 2.756 1.00 92.94 95 GLY A O 1
ATOM 715 N N . ARG A 1 96 ? 7.935 0.649 0.623 1.00 92.31 96 ARG A N 1
ATOM 716 C CA . ARG A 1 96 ? 6.531 0.946 0.920 1.00 92.31 96 ARG A CA 1
ATOM 717 C C . ARG A 1 96 ? 5.703 -0.303 1.219 1.00 92.31 96 ARG A C 1
ATOM 719 O O . ARG A 1 96 ? 4.728 -0.179 1.941 1.00 92.31 96 ARG A O 1
ATOM 726 N N . SER A 1 97 ? 6.092 -1.476 0.716 1.00 94.25 97 SER A N 1
ATOM 727 C CA . SER A 1 97 ? 5.485 -2.764 1.092 1.00 94.25 97 SER A CA 1
ATOM 728 C C . SER A 1 97 ? 6.226 -3.428 2.251 1.00 94.25 97 SER A C 1
ATOM 730 O O . SER A 1 97 ? 7.424 -3.194 2.420 1.00 94.25 97 SER A O 1
ATOM 732 N N . GLY A 1 98 ? 5.542 -4.310 2.985 1.00 93.38 98 GLY A N 1
ATOM 733 C CA . GLY A 1 98 ? 6.147 -5.152 4.023 1.00 93.38 98 GLY A CA 1
ATOM 734 C C . GLY A 1 98 ? 6.648 -4.380 5.245 1.00 93.38 98 GLY A C 1
ATOM 735 O O . GLY A 1 98 ? 7.676 -4.719 5.835 1.00 93.38 98 GLY A O 1
ATOM 736 N N . ARG A 1 99 ? 5.969 -3.282 5.591 1.00 92.38 99 ARG A N 1
ATOM 737 C CA . ARG A 1 99 ? 6.294 -2.486 6.779 1.00 92.38 99 ARG A CA 1
ATOM 738 C C . ARG A 1 99 ? 5.880 -3.243 8.036 1.00 92.38 99 ARG A C 1
ATOM 740 O O . ARG A 1 99 ? 4.923 -3.995 8.014 1.00 92.38 99 ARG A O 1
ATOM 747 N N . GLN A 1 100 ? 6.637 -3.070 9.118 1.00 90.06 100 GLN A N 1
ATOM 748 C CA . GLN A 1 100 ? 6.368 -3.706 10.420 1.00 90.06 100 GLN A CA 1
ATOM 749 C C . GLN A 1 100 ? 6.248 -5.247 10.394 1.00 90.06 100 GLN A C 1
ATOM 751 O O . GLN A 1 100 ? 5.745 -5.838 11.341 1.00 90.06 100 GLN A O 1
ATOM 756 N N . GLY A 1 101 ? 6.771 -5.907 9.354 1.00 90.94 101 GLY A N 1
ATOM 757 C CA . GLY 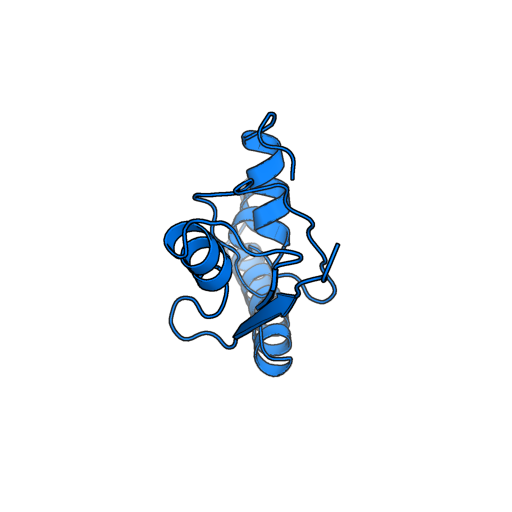A 1 101 ? 6.662 -7.360 9.193 1.00 90.94 101 GLY A CA 1
ATOM 758 C C . GLY A 1 101 ? 5.411 -7.823 8.445 1.00 90.94 101 GLY A C 1
ATOM 759 O O . GLY A 1 101 ? 5.215 -9.030 8.323 1.00 90.94 101 GLY A O 1
ATOM 760 N N . ASP A 1 102 ? 4.609 -6.898 7.912 1.00 94.50 102 ASP A N 1
ATOM 761 C CA . ASP A 1 102 ? 3.457 -7.217 7.074 1.00 94.50 102 ASP A CA 1
ATOM 762 C C . ASP A 1 102 ? 3.856 -8.038 5.842 1.00 94.50 102 ASP A C 1
ATOM 764 O O . ASP A 1 102 ? 4.965 -7.926 5.303 1.00 94.50 102 ASP A O 1
ATOM 768 N N . ALA A 1 103 ? 2.902 -8.820 5.336 1.00 95.50 103 ALA A N 1
ATOM 769 C CA . ALA A 1 103 ? 3.031 -9.406 4.013 1.00 95.50 103 ALA A CA 1
ATOM 770 C C . ALA A 1 103 ? 3.160 -8.291 2.960 1.00 95.50 103 ALA A C 1
ATOM 772 O O . ALA A 1 103 ? 2.546 -7.224 3.045 1.00 95.50 103 ALA A O 1
ATOM 773 N N . GLY A 1 104 ? 3.988 -8.522 1.951 1.00 97.06 104 GLY A N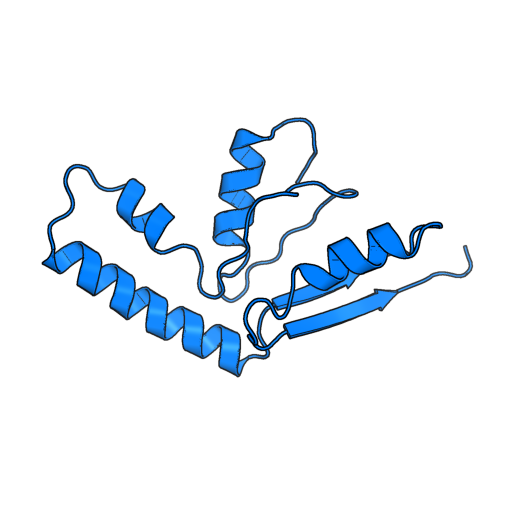 1
ATOM 774 C CA . GLY A 1 104 ? 4.175 -7.565 0.877 1.00 97.06 104 GLY A CA 1
ATOM 775 C C . GLY A 1 104 ? 5.123 -8.094 -0.177 1.00 97.06 104 GLY A C 1
ATOM 776 O O . GLY A 1 104 ? 5.940 -8.983 0.067 1.00 97.06 104 GLY A O 1
ATOM 777 N N . SER A 1 105 ? 5.021 -7.544 -1.379 1.00 97.62 105 SER A N 1
ATOM 778 C CA . SER A 1 105 ? 5.879 -7.947 -2.485 1.00 97.62 105 SER A CA 1
ATOM 779 C C . SER A 1 105 ? 6.193 -6.775 -3.400 1.00 97.62 105 SER A C 1
ATOM 781 O O . SER A 1 105 ? 5.495 -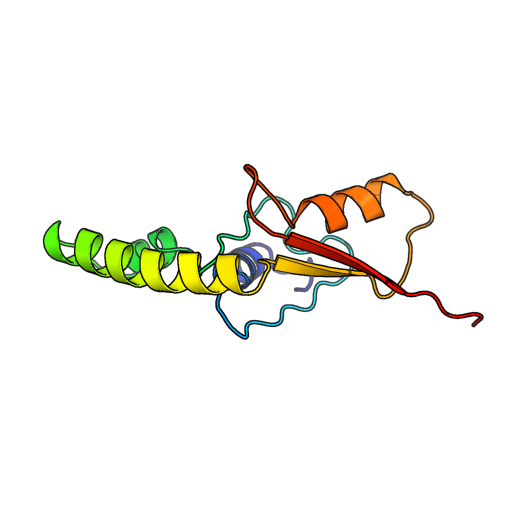5.766 -3.436 1.00 97.62 105 SER A O 1
ATOM 783 N N . SER A 1 106 ? 7.278 -6.902 -4.158 1.00 97.00 106 SER A N 1
ATOM 784 C CA . SER A 1 106 ? 7.666 -5.890 -5.136 1.00 97.00 106 SER A CA 1
ATOM 785 C C . SER A 1 106 ? 8.192 -6.543 -6.402 1.00 97.00 106 SER A C 1
ATOM 787 O O . SER A 1 106 ? 8.857 -7.581 -6.345 1.00 97.00 106 SER A O 1
ATOM 789 N N . ARG A 1 107 ? 7.906 -5.930 -7.549 1.00 97.88 107 ARG A N 1
ATOM 790 C CA . ARG A 1 107 ? 8.426 -6.343 -8.850 1.00 97.88 107 ARG A CA 1
ATOM 791 C C . ARG A 1 107 ? 8.739 -5.120 -9.699 1.00 97.88 107 ARG A C 1
ATOM 793 O O . ARG A 1 107 ? 7.963 -4.175 -9.751 1.00 97.88 107 ARG A O 1
ATOM 800 N N . PHE A 1 108 ? 9.887 -5.164 -10.362 1.00 96.81 108 PHE A N 1
ATOM 801 C CA . PHE A 1 108 ? 10.324 -4.129 -11.291 1.00 96.81 108 PHE A CA 1
ATOM 802 C C . PHE A 1 108 ? 10.319 -4.699 -12.703 1.00 96.81 108 PHE A C 1
ATOM 804 O O . PHE A 1 108 ? 10.746 -5.839 -12.899 1.00 96.81 108 PHE A O 1
ATOM 811 N N . TYR A 1 109 ? 9.863 -3.898 -13.654 1.00 96.62 109 TYR A N 1
ATOM 812 C CA . TYR A 1 109 ? 9.857 -4.194 -15.078 1.00 96.62 109 TYR A CA 1
ATOM 813 C C . TYR A 1 109 ? 10.835 -3.262 -15.799 1.00 96.62 109 TYR A C 1
ATOM 815 O O . TYR A 1 109 ? 11.172 -2.190 -15.297 1.00 96.62 109 TYR A O 1
ATOM 823 N N . LEU A 1 110 ? 11.355 -3.726 -16.934 1.00 96.19 110 LEU A N 1
ATOM 824 C CA . LEU A 1 110 ? 12.245 -2.976 -17.813 1.00 96.19 110 LEU A CA 1
ATOM 825 C C . LEU A 1 110 ? 11.879 -3.286 -19.266 1.00 96.19 110 LEU A C 1
ATOM 827 O O . LEU A 1 110 ? 11.392 -4.380 -19.560 1.00 96.19 110 LEU A O 1
ATOM 831 N N . SER A 1 111 ? 12.157 -2.334 -20.149 1.00 96.38 111 SER A N 1
ATOM 832 C CA . SER A 1 111 ? 12.075 -2.476 -21.603 1.00 96.38 111 SER A CA 1
ATOM 833 C C . SER A 1 111 ? 13.469 -2.301 -22.219 1.00 96.38 111 SER A C 1
ATOM 835 O O . SER A 1 111 ? 14.388 -1.846 -21.541 1.00 96.38 111 SER A O 1
ATOM 837 N N . MET A 1 112 ? 13.626 -2.700 -23.482 1.00 96.00 112 MET A N 1
ATOM 838 C CA . MET A 1 112 ? 14.855 -2.516 -24.275 1.00 96.00 112 MET A CA 1
ATOM 839 C C . MET A 1 112 ? 14.816 -1.239 -25.133 1.00 96.00 112 MET A C 1
ATOM 841 O O . MET A 1 112 ? 15.734 -1.023 -25.922 1.00 96.00 112 MET A O 1
ATOM 845 N N . GLU A 1 113 ? 13.729 -0.467 -25.032 1.00 82.06 113 GLU A N 1
ATOM 846 C CA . GLU A 1 113 ? 13.560 0.843 -25.678 1.00 82.06 113 GLU A CA 1
ATOM 847 C C . GLU A 1 113 ? 14.553 1.893 -25.164 1.00 82.06 113 GLU A C 1
ATOM 849 O O . GLU A 1 113 ? 14.922 1.835 -23.966 1.00 82.06 113 GLU A O 1
#

pLDDT: mean 90.29, std 7.6, range [64.75, 97.88]